Protein AF-A0A0N4YJB8-F1 (afdb_monomer_lite)

Secondary structure (DSSP, 8-state):
---HHHHHHHHHHHH-EEEEPPSTTSPPEEEEHHHHHHHHHHHHHHTT---S--EEEHHHHHHHH-SS-----EEEEEEE----S-S-S----SSS-EEEEEEEE-TTS-EEEEEEEEE-S-S-SSGGG-EEEE-HHHHH-TT-SS----EEETTSSGGGSTT--

Foldseek 3Di:
DADPQLLVLVLVQQQDWDWFPDPDPDHIDTDGNLVVVLVVQVVCVVVVWHFPFKKWWFLSLLCSVFPDHDDDQETEMERATADDDDPPAPDPDPPWWDKDWDWGDDPVRHIYIYIYGPTDPDPDDDQSGQKMKTCVQCSVPVPDPDGDIDIDGNPPDPVPSPRYD

InterPro domains:
  IPR012937 Terminal nucleotidyltransferase [PF07984] (6-92)
  IPR012937 Terminal nucleotidyltransferase [PTHR12974] (6-93)
  IPR012937 Terminal nucleotidyltransferase [SM01153] (3-165)

Organism: Nippostrongylus brasiliensis (NCBI:txid27835)

pLDDT: mean 84.16, std 16.21, range [40.66, 98.19]

Sequence (165 aa):
MADIFQIDRLRTVLNETVEIHGKGNFPTISARLIDIISCVREKLRKAGMPPKSVKLNGGAASHVASADDFSYADLDLIFPMEVENSDSFDKVSGDDDRWSLFSLHNDFGRCIELKFVDKMRRQFEFSVDSFQITLDALLDDFNASEPKIYIESMFGDVHQVGLLR

Radius of gyration: 16.23 Å; chains: 1; bounding box: 40×40×42 Å

Structure (mmCIF, N/CA/C/O backbone):
data_AF-A0A0N4YJB8-F1
#
_entry.id   AF-A0A0N4YJB8-F1
#
loop_
_atom_site.group_PDB
_atom_site.id
_atom_site.type_symbol
_atom_site.label_atom_id
_atom_site.label_alt_id
_atom_site.label_comp_id
_atom_site.label_asym_id
_atom_site.label_entity_id
_atom_site.label_seq_id
_atom_site.pdbx_PDB_ins_code
_atom_site.Cartn_x
_atom_site.Cartn_y
_atom_site.Cartn_z
_atom_site.occupancy
_atom_site.B_iso_or_equiv
_atom_site.auth_seq_id
_atom_site.auth_comp_id
_atom_site.auth_asym_id
_atom_site.auth_atom_id
_atom_site.pdbx_PDB_model_num
ATOM 1 N N . MET A 1 1 ? 0.608 -14.178 -13.134 1.00 85.25 1 MET A N 1
ATOM 2 C CA . MET A 1 1 ? 1.280 -14.224 -11.816 1.00 85.25 1 MET A CA 1
ATOM 3 C C . MET A 1 1 ? 2.547 -13.411 -11.928 1.00 85.25 1 MET A C 1
ATOM 5 O O . MET A 1 1 ? 3.111 -13.401 -13.016 1.00 85.25 1 MET A O 1
ATOM 9 N N . ALA A 1 2 ? 2.935 -12.730 -10.855 1.00 91.69 2 ALA A N 1
ATOM 10 C CA . ALA A 1 2 ? 4.157 -11.940 -10.827 1.00 91.69 2 ALA A CA 1
ATOM 11 C C . ALA A 1 2 ? 5.402 -12.840 -10.866 1.00 91.69 2 ALA A C 1
ATOM 13 O O . ALA A 1 2 ? 5.385 -13.929 -10.286 1.00 91.69 2 ALA A O 1
ATOM 14 N N . ASP A 1 3 ? 6.458 -12.393 -11.543 1.00 94.25 3 ASP A N 1
ATOM 15 C CA . ASP A 1 3 ? 7.775 -13.033 -11.482 1.00 94.25 3 ASP A CA 1
ATOM 16 C C . ASP A 1 3 ? 8.581 -12.584 -10.246 1.00 94.25 3 ASP A C 1
ATOM 18 O O . ASP A 1 3 ? 8.134 -11.755 -9.452 1.00 94.25 3 ASP A O 1
ATOM 22 N N . ILE A 1 4 ? 9.778 -13.151 -10.061 1.00 93.56 4 ILE A N 1
ATOM 23 C CA . ILE A 1 4 ? 10.620 -12.859 -8.894 1.00 93.56 4 ILE A CA 1
ATOM 24 C C . ILE A 1 4 ? 11.055 -11.388 -8.823 1.00 93.56 4 ILE A C 1
ATOM 26 O O . ILE A 1 4 ? 11.073 -10.815 -7.737 1.00 93.56 4 ILE A O 1
ATOM 30 N N . PHE A 1 5 ? 11.333 -10.749 -9.963 1.00 93.88 5 PHE A N 1
ATOM 31 C CA . PHE A 1 5 ? 11.745 -9.347 -9.998 1.00 93.88 5 PHE A CA 1
ATOM 32 C C . PHE A 1 5 ? 10.583 -8.432 -9.613 1.00 93.88 5 PHE A C 1
ATOM 34 O O . PHE A 1 5 ? 10.767 -7.484 -8.851 1.00 93.88 5 PHE A O 1
ATOM 41 N N . GLN A 1 6 ? 9.374 -8.746 -10.080 1.00 95.31 6 GLN A N 1
ATOM 42 C CA . GLN A 1 6 ? 8.154 -8.039 -9.698 1.00 95.31 6 GLN A CA 1
ATOM 43 C C . GLN A 1 6 ? 7.829 -8.238 -8.209 1.00 95.31 6 GLN A C 1
ATOM 45 O O . GLN A 1 6 ? 7.432 -7.287 -7.537 1.00 95.31 6 GLN A O 1
ATOM 50 N N . ILE A 1 7 ? 8.038 -9.440 -7.657 1.00 96.25 7 ILE A N 1
ATOM 51 C CA . ILE A 1 7 ? 7.857 -9.710 -6.220 1.00 96.25 7 ILE A CA 1
ATOM 52 C C . ILE A 1 7 ? 8.859 -8.908 -5.377 1.00 96.25 7 ILE A C 1
ATOM 54 O O . ILE A 1 7 ? 8.464 -8.294 -4.384 1.00 96.25 7 ILE A O 1
ATOM 58 N N . ASP A 1 8 ? 10.133 -8.862 -5.766 1.00 95.56 8 ASP A N 1
ATOM 59 C CA . ASP A 1 8 ? 11.163 -8.105 -5.044 1.00 95.56 8 ASP A CA 1
ATOM 60 C C . ASP A 1 8 ? 10.933 -6.589 -5.130 1.00 95.56 8 ASP A C 1
ATOM 62 O O . ASP A 1 8 ? 11.091 -5.863 -4.139 1.00 95.56 8 ASP A O 1
ATOM 66 N N . ARG A 1 9 ? 10.469 -6.105 -6.286 1.00 95.88 9 ARG A N 1
ATOM 67 C CA . ARG A 1 9 ? 10.062 -4.708 -6.467 1.00 95.88 9 ARG A CA 1
ATOM 68 C C . ARG A 1 9 ? 8.849 -4.372 -5.597 1.00 95.88 9 ARG A C 1
ATOM 70 O O . ARG A 1 9 ? 8.868 -3.374 -4.883 1.00 95.88 9 ARG A O 1
ATOM 77 N N . LEU A 1 10 ? 7.840 -5.244 -5.558 1.00 97.31 10 LEU A N 1
ATOM 78 C CA . LEU A 1 10 ? 6.679 -5.088 -4.678 1.00 97.31 10 LEU A CA 1
ATOM 79 C C . LEU A 1 10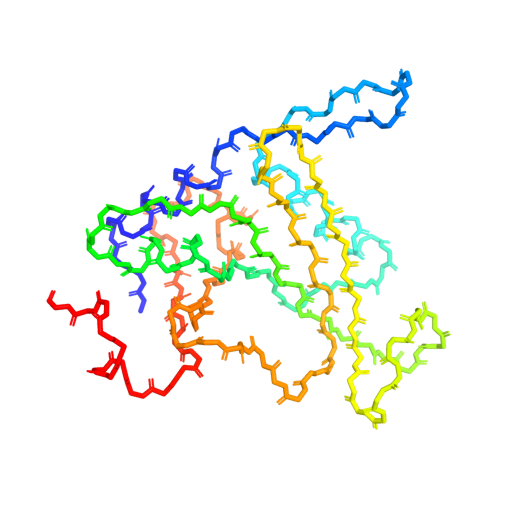 ? 7.078 -5.061 -3.198 1.00 97.31 10 LEU A C 1
ATOM 81 O O . LEU A 1 10 ? 6.586 -4.227 -2.442 1.00 97.31 10 LEU A O 1
ATOM 85 N N . ARG A 1 11 ? 7.991 -5.940 -2.773 1.00 97.62 11 ARG A N 1
ATOM 86 C CA . ARG A 1 11 ? 8.534 -5.928 -1.406 1.00 97.62 11 ARG A CA 1
ATOM 87 C C . ARG A 1 11 ? 9.249 -4.629 -1.085 1.00 97.62 11 ARG A C 1
ATOM 89 O O . ARG A 1 11 ? 9.083 -4.129 0.023 1.00 97.62 11 ARG A O 1
ATOM 96 N N . THR A 1 12 ? 10.010 -4.093 -2.035 1.00 96.12 12 THR A N 1
ATOM 97 C CA . THR A 1 12 ? 10.669 -2.792 -1.883 1.00 96.12 12 THR A CA 1
ATOM 98 C C . THR A 1 12 ? 9.632 -1.710 -1.606 1.00 96.12 12 THR A C 1
ATOM 100 O O . THR A 1 12 ? 9.710 -1.093 -0.549 1.00 96.12 12 THR A O 1
ATOM 103 N N . VAL A 1 13 ? 8.608 -1.585 -2.462 1.00 96.12 13 VAL A N 1
ATOM 104 C CA . VAL A 1 13 ? 7.496 -0.626 -2.294 1.00 96.12 13 VAL A CA 1
ATOM 105 C C . VAL A 1 13 ? 6.808 -0.790 -0.932 1.00 96.12 13 VAL A C 1
ATOM 107 O O . VAL A 1 13 ? 6.608 0.176 -0.203 1.00 96.12 13 VAL A O 1
ATOM 110 N N . LEU A 1 14 ? 6.469 -2.022 -0.542 1.00 97.56 14 LEU A N 1
ATOM 111 C CA . LEU A 1 14 ? 5.773 -2.303 0.720 1.00 97.56 14 LEU A CA 1
ATOM 112 C C . LEU A 1 14 ? 6.640 -2.053 1.965 1.00 97.56 14 LEU A C 1
ATOM 114 O O . LEU A 1 14 ? 6.108 -1.763 3.039 1.00 97.56 14 LEU A O 1
ATOM 118 N N . ASN A 1 15 ? 7.961 -2.168 1.842 1.00 97.19 15 ASN A N 1
ATOM 119 C CA . ASN A 1 15 ? 8.905 -1.924 2.928 1.00 97.19 15 ASN A CA 1
ATOM 120 C C . ASN A 1 15 ? 9.370 -0.458 2.991 1.00 97.19 15 ASN A C 1
ATOM 122 O O . ASN A 1 15 ? 10.095 -0.111 3.925 1.00 97.19 15 ASN A O 1
ATOM 126 N N . GLU A 1 16 ? 8.957 0.398 2.046 1.00 94.06 16 GLU A N 1
ATOM 127 C CA . GLU A 1 16 ? 9.232 1.833 2.105 1.00 94.06 16 GLU A CA 1
ATOM 128 C C . GLU A 1 16 ? 8.651 2.439 3.384 1.00 94.06 16 GLU A C 1
ATOM 130 O O . GLU A 1 16 ? 7.486 2.223 3.735 1.00 94.06 16 GLU A O 1
ATOM 135 N N . THR A 1 17 ? 9.473 3.230 4.072 1.00 93.94 17 THR A N 1
ATOM 136 C CA . THR A 1 17 ? 9.009 4.096 5.152 1.00 93.94 17 THR A CA 1
ATOM 137 C C . THR A 1 17 ? 8.299 5.294 4.542 1.00 93.94 17 THR A C 1
ATOM 139 O O . THR A 1 17 ? 8.891 6.063 3.784 1.00 93.94 17 THR A O 1
ATOM 142 N N . VAL A 1 18 ? 7.034 5.458 4.901 1.00 92.38 18 VAL A N 1
ATOM 143 C CA . VAL A 1 18 ? 6.200 6.585 4.506 1.00 92.38 18 VAL A CA 1
ATOM 144 C C . VAL A 1 18 ? 5.953 7.488 5.705 1.00 92.38 18 VAL A C 1
ATOM 146 O O . VAL A 1 18 ? 5.876 7.036 6.851 1.00 92.38 18 VAL A O 1
ATOM 149 N N . GLU A 1 19 ? 5.835 8.780 5.426 1.00 93.00 19 GLU A N 1
ATOM 150 C CA . GLU A 1 19 ? 5.578 9.804 6.430 1.00 93.00 19 GLU A CA 1
ATOM 151 C C . GLU A 1 19 ? 4.182 10.383 6.236 1.00 93.00 19 GLU A C 1
ATOM 153 O O . GLU A 1 19 ? 3.754 10.613 5.108 1.00 93.00 19 GLU A O 1
ATOM 158 N N . ILE A 1 20 ? 3.480 10.630 7.336 1.00 92.06 20 ILE A N 1
ATOM 159 C CA . ILE A 1 20 ? 2.184 11.305 7.361 1.00 92.06 20 ILE A CA 1
ATOM 160 C C . ILE A 1 20 ? 2.327 12.486 8.313 1.00 92.06 20 ILE A C 1
ATOM 162 O O . ILE A 1 20 ? 2.530 12.292 9.517 1.00 92.06 20 ILE A O 1
ATOM 166 N N . HIS A 1 21 ? 2.243 13.709 7.791 1.00 91.75 21 HIS A N 1
ATOM 167 C CA . HIS A 1 21 ? 2.403 14.901 8.617 1.00 91.75 21 HIS A CA 1
ATOM 168 C C . HIS A 1 21 ? 1.150 15.186 9.440 1.00 91.75 21 HIS A C 1
ATOM 170 O O . HIS A 1 21 ? 0.030 15.260 8.930 1.00 91.75 21 HIS A O 1
ATOM 176 N N . GLY A 1 22 ? 1.353 15.377 10.743 1.00 90.38 22 GLY A N 1
ATOM 177 C CA . GLY A 1 22 ? 0.311 15.843 11.641 1.00 90.38 22 GLY A CA 1
ATOM 178 C C . GLY A 1 22 ? -0.005 17.317 11.391 1.00 90.38 22 GLY A C 1
ATOM 179 O O . GLY A 1 22 ? 0.882 18.153 11.250 1.00 90.38 22 GLY A O 1
ATOM 180 N N . LYS A 1 23 ? -1.293 17.668 11.370 1.00 89.81 23 LYS A N 1
ATOM 181 C CA . LYS A 1 23 ? -1.716 19.068 11.248 1.00 89.81 23 LYS A CA 1
ATOM 182 C C . LYS A 1 23 ? -1.425 19.830 12.546 1.00 89.81 23 LYS A C 1
ATOM 184 O O . LYS A 1 23 ? -1.875 19.420 13.610 1.00 89.81 23 LYS A O 1
ATOM 189 N N . GLY A 1 24 ? -0.778 20.991 12.473 1.00 90.00 24 GLY A N 1
ATOM 190 C CA . GLY A 1 24 ? -0.497 21.816 13.656 1.00 90.00 24 GLY A CA 1
ATOM 191 C C . GLY A 1 24 ? 0.610 21.209 14.522 1.00 90.00 24 GLY A C 1
ATOM 192 O O . GLY A 1 24 ? 1.709 20.998 14.033 1.00 90.00 24 GLY A O 1
ATOM 193 N N . ASN A 1 25 ? 0.327 20.933 15.799 1.00 92.19 25 ASN A N 1
ATOM 194 C CA . ASN A 1 25 ? 1.319 20.391 16.746 1.00 92.19 25 ASN A CA 1
ATOM 195 C C . ASN A 1 25 ? 1.283 18.856 16.864 1.00 92.19 25 ASN A C 1
ATOM 197 O O . ASN A 1 25 ? 1.913 18.294 17.760 1.00 92.19 25 ASN A O 1
ATOM 201 N N . PHE A 1 26 ? 0.504 18.176 16.021 1.00 94.25 26 PHE A N 1
ATOM 202 C CA . PHE A 1 26 ? 0.499 16.716 15.992 1.00 94.25 26 PHE A CA 1
ATOM 203 C C . PHE A 1 26 ? 1.803 16.207 15.354 1.00 94.25 26 PHE A C 1
ATOM 205 O O . PHE A 1 26 ? 2.254 16.786 14.368 1.00 94.25 26 PHE A O 1
ATOM 212 N N . PRO A 1 27 ? 2.424 15.146 15.898 1.00 93.56 27 PRO A N 1
ATOM 213 C CA . PRO A 1 27 ? 3.687 14.634 15.378 1.00 93.56 27 PRO A CA 1
ATOM 214 C C . PRO A 1 27 ? 3.517 13.998 13.994 1.00 93.56 27 PRO A C 1
ATOM 216 O O . PRO A 1 27 ? 2.447 13.483 13.663 1.00 93.56 27 PRO A O 1
ATOM 219 N N . THR A 1 28 ? 4.601 13.971 13.220 1.00 93.50 28 THR A N 1
ATOM 220 C CA . THR A 1 28 ? 4.704 13.146 12.011 1.00 93.50 28 THR A CA 1
ATOM 221 C C . THR A 1 28 ? 4.671 11.671 12.387 1.00 93.50 28 THR A C 1
ATOM 223 O O . THR A 1 28 ? 5.411 11.227 13.268 1.00 93.50 28 THR A O 1
ATOM 226 N N . ILE A 1 29 ? 3.835 10.898 11.702 1.00 92.88 29 ILE A N 1
ATOM 227 C CA . ILE A 1 29 ? 3.857 9.439 11.783 1.00 92.88 29 ILE A CA 1
ATOM 228 C C . ILE A 1 29 ? 4.822 8.942 10.711 1.00 92.88 29 ILE A C 1
ATOM 230 O O . ILE A 1 29 ? 4.665 9.295 9.548 1.00 92.88 29 ILE A O 1
ATOM 234 N N . SER A 1 30 ? 5.797 8.121 11.096 1.00 94.25 30 SER A N 1
ATOM 235 C CA . SER A 1 30 ? 6.734 7.462 10.184 1.00 94.25 30 SER A CA 1
ATOM 236 C C . SER A 1 30 ? 6.629 5.956 10.392 1.00 94.25 30 SER A C 1
ATOM 238 O O . SER A 1 30 ? 6.838 5.464 11.504 1.00 94.25 30 SER A O 1
ATOM 240 N N . ALA A 1 31 ? 6.216 5.230 9.358 1.00 95.25 31 ALA A N 1
ATOM 241 C CA . ALA A 1 31 ? 5.993 3.788 9.423 1.00 95.25 31 ALA A CA 1
ATOM 242 C C . ALA A 1 31 ? 6.192 3.160 8.045 1.00 95.25 31 ALA A C 1
ATOM 244 O O . ALA A 1 31 ? 6.091 3.842 7.029 1.00 95.25 31 ALA A O 1
ATOM 245 N N . ARG A 1 32 ? 6.448 1.850 7.992 1.00 96.81 32 ARG A N 1
ATOM 246 C CA . ARG A 1 32 ? 6.484 1.150 6.705 1.00 96.81 32 ARG A CA 1
ATOM 247 C C . ARG A 1 32 ? 5.082 1.065 6.122 1.00 96.81 32 ARG A C 1
ATOM 249 O O . ARG A 1 32 ? 4.115 0.863 6.863 1.00 96.81 32 ARG A O 1
ATOM 256 N N . LEU A 1 33 ? 4.978 1.134 4.800 1.00 96.38 33 LEU A N 1
ATOM 257 C CA . LEU A 1 33 ? 3.698 1.015 4.107 1.00 96.38 33 LEU A CA 1
ATOM 258 C C . LEU A 1 33 ? 2.964 -0.284 4.489 1.00 96.38 33 LEU A C 1
ATOM 260 O O . LEU A 1 33 ? 1.777 -0.251 4.819 1.00 96.38 33 LEU A O 1
ATOM 264 N N . ILE A 1 34 ? 3.677 -1.414 4.544 1.00 97.69 34 ILE A N 1
ATOM 265 C CA . ILE A 1 34 ? 3.113 -2.712 4.941 1.00 97.69 34 ILE A CA 1
ATOM 266 C C . ILE A 1 34 ? 2.514 -2.698 6.353 1.00 97.69 34 ILE A C 1
ATOM 268 O O . ILE A 1 34 ? 1.478 -3.326 6.583 1.00 97.69 34 ILE A O 1
ATOM 272 N N . ASP A 1 35 ? 3.116 -1.961 7.289 1.00 97.69 35 ASP A N 1
ATOM 273 C CA . ASP A 1 35 ? 2.648 -1.889 8.675 1.00 97.69 35 ASP A CA 1
ATOM 274 C C . ASP A 1 35 ? 1.352 -1.070 8.762 1.00 97.69 35 ASP A C 1
ATOM 276 O O . ASP A 1 35 ? 0.419 -1.454 9.472 1.00 97.69 35 ASP A O 1
ATOM 280 N N . ILE A 1 36 ? 1.252 0.016 7.985 1.00 96.25 36 ILE A N 1
ATOM 281 C CA . ILE A 1 36 ? 0.028 0.822 7.870 1.00 96.25 36 ILE A CA 1
ATOM 282 C C . ILE A 1 36 ? -1.100 -0.020 7.268 1.00 96.25 36 ILE A C 1
ATOM 284 O O . ILE A 1 36 ? -2.180 -0.103 7.856 1.00 96.25 36 ILE A O 1
ATOM 288 N N . ILE A 1 37 ? -0.845 -0.691 6.138 1.00 97.81 37 ILE A N 1
ATOM 289 C CA . ILE A 1 37 ? -1.841 -1.534 5.461 1.00 97.81 37 ILE A CA 1
ATOM 290 C C . ILE A 1 37 ? -2.330 -2.647 6.391 1.00 97.81 37 ILE A C 1
ATOM 292 O O . ILE A 1 37 ? -3.538 -2.860 6.532 1.00 97.81 37 ILE A O 1
ATOM 296 N N . SER A 1 38 ? -1.400 -3.338 7.055 1.00 98.19 38 SER A N 1
ATOM 297 C CA . SER A 1 38 ? -1.712 -4.426 7.986 1.00 98.19 38 SER A CA 1
ATOM 298 C C . SER A 1 38 ? -2.551 -3.929 9.161 1.00 98.19 38 SER A C 1
ATOM 300 O O . SER A 1 38 ? -3.542 -4.563 9.528 1.00 98.19 38 SER A O 1
ATOM 302 N N . CYS A 1 39 ? -2.209 -2.760 9.713 1.00 97.94 39 CYS A N 1
ATOM 303 C CA . CYS A 1 39 ? -2.973 -2.129 10.784 1.00 97.94 39 CYS A CA 1
ATOM 304 C C . CYS A 1 39 ? -4.409 -1.813 10.340 1.00 97.94 39 CYS A C 1
ATOM 306 O O . CYS A 1 39 ? -5.357 -2.189 11.031 1.00 97.94 39 CYS A O 1
ATOM 308 N N . VAL A 1 40 ? -4.590 -1.189 9.171 1.00 97.44 40 VAL A N 1
ATOM 309 C CA . VAL A 1 40 ? -5.916 -0.858 8.626 1.00 97.44 40 VAL A CA 1
ATOM 310 C C . VAL A 1 40 ? -6.743 -2.127 8.383 1.00 97.44 40 VAL A C 1
ATOM 312 O O . VAL A 1 40 ? -7.858 -2.226 8.898 1.00 97.44 40 VAL A O 1
ATOM 315 N N . ARG A 1 41 ? -6.189 -3.136 7.690 1.00 98.00 41 ARG A N 1
ATOM 316 C CA . ARG A 1 41 ? -6.858 -4.428 7.415 1.00 98.00 41 ARG A CA 1
ATOM 317 C C . ARG A 1 41 ? -7.324 -5.109 8.702 1.00 98.00 41 ARG A C 1
ATOM 319 O O . ARG A 1 41 ? -8.455 -5.586 8.778 1.00 98.00 41 ARG A O 1
ATOM 326 N N . GLU A 1 42 ? -6.481 -5.122 9.729 1.00 97.94 42 GLU A N 1
ATOM 327 C CA . GLU A 1 42 ? -6.799 -5.748 11.012 1.00 97.94 42 GLU A CA 1
ATOM 328 C C . GLU A 1 42 ? -7.855 -4.967 11.809 1.00 97.94 42 GLU A C 1
ATOM 330 O O . GLU A 1 42 ? -8.729 -5.558 12.449 1.00 97.94 42 GLU A O 1
ATOM 335 N N . LYS A 1 43 ? -7.818 -3.631 11.768 1.00 97.56 43 LYS A N 1
ATOM 336 C CA . LYS A 1 43 ? -8.826 -2.791 12.431 1.00 97.56 43 LYS A CA 1
ATOM 337 C C . LYS A 1 43 ? -10.199 -2.925 11.777 1.00 97.56 43 LYS A C 1
ATOM 339 O O . LYS A 1 43 ? -11.184 -3.050 12.498 1.00 97.56 43 LYS A O 1
ATOM 344 N N . LEU A 1 44 ? -10.254 -2.984 10.448 1.00 95.69 44 LEU A N 1
ATOM 345 C CA . LEU A 1 44 ? -11.477 -3.266 9.694 1.00 95.69 44 LEU A CA 1
ATOM 346 C C . LEU A 1 44 ? -12.074 -4.634 10.056 1.00 95.69 44 LEU A C 1
ATOM 348 O O . LEU A 1 44 ? -13.257 -4.724 10.382 1.00 95.69 44 LEU A O 1
ATOM 352 N N . ARG A 1 45 ? -11.243 -5.689 10.093 1.00 94.75 45 ARG A N 1
ATOM 353 C CA . ARG A 1 45 ? -11.657 -7.038 10.528 1.00 94.75 45 ARG A CA 1
ATOM 354 C C . ARG A 1 45 ? -12.260 -7.024 11.932 1.00 94.75 45 ARG A C 1
ATOM 356 O O . ARG A 1 45 ? -13.341 -7.566 12.139 1.00 94.75 45 ARG A O 1
ATOM 363 N N . LYS A 1 46 ? -11.599 -6.361 12.886 1.00 96.06 46 LYS A N 1
ATOM 364 C CA . LYS A 1 46 ? -12.087 -6.227 14.272 1.00 96.06 46 LYS A CA 1
ATOM 365 C C . LYS A 1 46 ? -13.377 -5.421 14.392 1.00 96.06 46 LYS A C 1
ATOM 367 O O . LYS A 1 46 ? -14.140 -5.653 15.323 1.00 96.06 46 LYS A O 1
ATOM 372 N N . ALA A 1 47 ? -13.619 -4.496 13.469 1.00 93.50 47 ALA A N 1
ATOM 373 C CA . ALA A 1 47 ? -14.848 -3.716 13.403 1.00 93.50 47 ALA A CA 1
ATOM 374 C C . ALA A 1 47 ? -16.009 -4.461 12.713 1.00 93.50 47 ALA A C 1
ATOM 376 O O . ALA A 1 47 ? -17.073 -3.877 12.542 1.00 93.50 47 ALA A O 1
ATOM 377 N N . GLY A 1 48 ? -15.823 -5.724 12.304 1.00 91.56 48 GLY A N 1
ATOM 378 C CA . GLY A 1 48 ? -16.847 -6.488 11.586 1.00 91.56 48 GLY A CA 1
ATOM 379 C C . GLY A 1 48 ? -17.017 -6.070 10.123 1.00 91.56 48 GLY A C 1
ATOM 380 O O . GLY A 1 48 ? -18.019 -6.411 9.510 1.00 91.56 48 GLY A O 1
ATOM 381 N N . MET A 1 49 ? -16.043 -5.352 9.558 1.00 91.94 49 MET A N 1
ATOM 382 C CA . MET A 1 49 ? -16.039 -4.901 8.164 1.00 91.94 49 MET A CA 1
ATOM 383 C C . MET A 1 49 ? -14.798 -5.438 7.435 1.00 91.94 49 MET A C 1
ATOM 385 O O . MET A 1 49 ? -13.959 -4.651 7.005 1.00 91.94 49 MET A O 1
ATOM 389 N N . PRO A 1 50 ? -14.583 -6.762 7.347 1.00 94.44 50 PRO A N 1
ATOM 390 C CA . PRO A 1 50 ? -13.392 -7.295 6.700 1.00 94.44 50 PRO A CA 1
ATOM 391 C C . PRO A 1 50 ? -13.377 -6.925 5.205 1.00 94.44 50 PRO A C 1
ATOM 393 O O . PRO A 1 50 ? -14.370 -7.155 4.513 1.00 94.44 50 PRO A O 1
ATOM 396 N N . PRO A 1 51 ? -12.267 -6.388 4.670 1.00 95.00 51 PRO A N 1
ATOM 397 C CA . PRO A 1 51 ? -12.138 -6.237 3.228 1.00 95.00 51 PRO A CA 1
ATOM 398 C C . PRO A 1 51 ? -11.991 -7.622 2.575 1.00 95.00 51 PRO A C 1
ATOM 400 O O . PRO A 1 51 ? -11.373 -8.518 3.160 1.00 95.00 51 PRO A O 1
ATOM 403 N N . LYS A 1 52 ? -12.512 -7.798 1.353 1.00 95.06 52 LYS A N 1
ATOM 404 C CA . LYS A 1 52 ? -12.374 -9.046 0.575 1.00 95.06 52 LYS A CA 1
ATOM 405 C C . LYS A 1 52 ? -10.910 -9.356 0.244 1.00 95.06 52 LYS A C 1
ATOM 407 O O . LYS A 1 52 ? -10.520 -10.516 0.170 1.00 95.06 52 LYS A O 1
ATOM 412 N N . SER A 1 53 ? -10.127 -8.306 0.012 1.00 95.50 53 SER A N 1
ATOM 413 C CA . SER A 1 53 ? -8.693 -8.334 -0.287 1.00 95.50 53 SER A CA 1
ATOM 414 C C . SER A 1 53 ? -8.091 -6.956 -0.002 1.00 95.50 53 SER A C 1
ATOM 416 O O . SER A 1 53 ? -8.817 -6.009 0.306 1.00 95.50 53 SER A O 1
ATOM 418 N N . VAL A 1 54 ? -6.783 -6.794 -0.170 1.00 97.31 54 VAL A N 1
ATOM 419 C CA . VAL A 1 54 ? -6.155 -5.467 -0.275 1.00 97.31 54 VAL A CA 1
ATOM 420 C C . VAL A 1 54 ? -5.355 -5.394 -1.563 1.00 97.31 54 VAL A C 1
ATOM 422 O O . VAL A 1 54 ? -4.627 -6.330 -1.889 1.00 97.31 54 VAL A O 1
ATOM 425 N N . LYS A 1 55 ? -5.491 -4.296 -2.305 1.00 96.62 55 LYS A N 1
ATOM 426 C CA . LYS A 1 55 ? -4.817 -4.110 -3.589 1.00 96.62 55 LYS A CA 1
ATOM 427 C C . LYS A 1 55 ? -3.988 -2.830 -3.613 1.00 96.62 55 LYS A C 1
ATOM 429 O O . LYS A 1 55 ? -4.450 -1.806 -3.123 1.00 96.62 55 LYS A O 1
ATOM 434 N N . LEU A 1 56 ? -2.807 -2.890 -4.220 1.00 96.25 56 LEU A N 1
ATOM 435 C CA . LEU A 1 56 ? -2.055 -1.716 -4.674 1.00 96.25 56 LEU A CA 1
ATOM 436 C C . LEU A 1 56 ? -2.537 -1.336 -6.078 1.00 96.25 56 LEU A C 1
ATOM 438 O O . LEU A 1 56 ? -2.780 -2.232 -6.888 1.00 96.25 56 LEU A O 1
ATOM 442 N N . ASN A 1 57 ? -2.667 -0.045 -6.361 1.00 92.62 57 ASN A N 1
ATOM 443 C CA . ASN A 1 57 ? -3.106 0.495 -7.647 1.00 92.62 57 ASN A CA 1
ATOM 444 C C . ASN A 1 57 ? -2.194 1.654 -8.105 1.00 92.62 57 ASN A C 1
ATOM 446 O O . ASN A 1 57 ? -1.211 1.982 -7.435 1.00 92.62 57 ASN A O 1
ATOM 450 N N . GLY A 1 58 ? -2.523 2.261 -9.248 1.00 89.00 58 GLY A N 1
ATOM 451 C CA . GLY A 1 58 ? -1.918 3.513 -9.703 1.00 89.00 58 GLY A CA 1
ATOM 452 C C . GLY A 1 58 ? -0.461 3.368 -10.135 1.00 89.00 58 GLY A C 1
ATOM 453 O O . GLY A 1 58 ? 0.004 2.277 -10.481 1.00 89.00 58 GLY A O 1
ATOM 454 N N . GLY A 1 59 ? 0.279 4.476 -10.095 1.00 89.62 59 GLY A N 1
ATOM 455 C CA . GLY A 1 59 ? 1.668 4.528 -10.557 1.00 89.62 59 GLY A CA 1
ATOM 456 C C . GLY A 1 59 ? 2.591 3.531 -9.850 1.00 89.62 59 GLY A C 1
ATOM 457 O O . GLY A 1 59 ? 3.477 2.967 -10.489 1.00 89.62 59 GLY A O 1
ATOM 458 N N . ALA A 1 60 ? 2.360 3.250 -8.563 1.00 92.69 60 ALA A N 1
ATOM 459 C CA . ALA A 1 60 ? 3.137 2.271 -7.802 1.00 92.69 60 ALA A CA 1
ATOM 460 C C . ALA A 1 60 ? 2.915 0.832 -8.300 1.00 92.69 60 ALA A C 1
ATOM 462 O O . ALA A 1 60 ? 3.869 0.068 -8.455 1.00 92.69 60 ALA A O 1
ATOM 463 N N . ALA A 1 61 ? 1.669 0.458 -8.608 1.00 93.62 61 ALA A N 1
ATOM 464 C CA . ALA A 1 61 ? 1.371 -0.844 -9.200 1.00 93.62 61 ALA A CA 1
ATOM 465 C C . ALA A 1 61 ? 1.963 -0.970 -10.611 1.00 93.62 61 ALA A C 1
ATOM 467 O O . ALA A 1 61 ? 2.538 -2.004 -10.949 1.00 93.62 61 ALA A O 1
ATOM 468 N N . SER A 1 62 ? 1.890 0.095 -11.410 1.00 90.94 62 SER A N 1
ATOM 469 C CA . SER A 1 62 ? 2.510 0.145 -12.735 1.00 90.94 62 SER A CA 1
ATOM 470 C C . SER A 1 62 ? 4.036 0.049 -12.660 1.00 90.94 62 SER A C 1
ATOM 472 O O . SER A 1 62 ? 4.640 -0.651 -13.471 1.00 90.94 62 SER A O 1
ATOM 474 N N . HIS A 1 63 ? 4.660 0.696 -11.670 1.00 92.19 63 HIS A N 1
ATOM 475 C CA . HIS A 1 63 ? 6.094 0.590 -11.403 1.00 92.19 63 HIS A CA 1
ATOM 476 C C . HIS A 1 63 ? 6.479 -0.857 -11.090 1.00 92.19 63 HIS A C 1
ATOM 478 O O . HIS A 1 63 ? 7.469 -1.354 -11.617 1.00 92.19 63 HIS A O 1
ATOM 484 N N . VAL A 1 64 ? 5.680 -1.562 -10.283 1.00 94.06 64 VAL A N 1
ATOM 485 C CA . VAL A 1 64 ? 5.902 -2.985 -9.990 1.00 94.06 64 VAL A CA 1
ATOM 486 C C . VAL A 1 64 ? 5.721 -3.864 -11.231 1.00 94.06 64 VAL A C 1
ATOM 488 O O . VAL A 1 64 ? 6.482 -4.808 -11.420 1.00 94.06 64 VAL A O 1
ATOM 491 N N . ALA A 1 65 ? 4.722 -3.574 -12.065 1.00 91.25 65 ALA A N 1
ATOM 492 C CA . ALA A 1 65 ? 4.391 -4.381 -13.237 1.00 91.25 65 ALA A CA 1
ATOM 493 C C . ALA A 1 65 ? 5.375 -4.206 -14.409 1.00 91.25 65 ALA A C 1
ATOM 495 O O . ALA A 1 65 ? 5.546 -5.141 -15.193 1.00 91.25 65 ALA A O 1
ATOM 496 N N . SER A 1 66 ? 6.001 -3.033 -14.538 1.00 86.12 66 SER A N 1
ATOM 497 C CA . SER A 1 66 ? 6.893 -2.689 -15.650 1.00 86.12 66 SER A CA 1
ATOM 498 C C . SER A 1 66 ? 8.320 -3.214 -15.469 1.00 86.12 66 SER A C 1
ATOM 500 O O . SER A 1 66 ? 8.824 -3.343 -14.354 1.00 86.12 66 SER A O 1
ATOM 502 N N . ALA A 1 67 ? 9.004 -3.457 -16.590 1.00 78.94 67 ALA A N 1
ATOM 503 C CA . ALA A 1 67 ? 10.447 -3.686 -16.606 1.00 78.94 67 ALA A CA 1
ATOM 504 C C . ALA A 1 67 ? 11.232 -2.391 -16.323 1.00 78.94 67 ALA A C 1
ATOM 506 O O . ALA A 1 67 ? 12.291 -2.429 -15.690 1.00 78.94 67 ALA A O 1
ATOM 507 N N . ASP A 1 68 ? 10.690 -1.247 -16.743 1.00 80.62 68 ASP A N 1
ATOM 508 C CA . ASP A 1 68 ? 11.336 0.055 -16.614 1.00 80.62 68 ASP A CA 1
ATOM 509 C C . ASP A 1 68 ? 11.311 0.562 -15.172 1.00 80.62 68 ASP A C 1
ATOM 511 O O . ASP A 1 68 ? 10.371 0.310 -14.4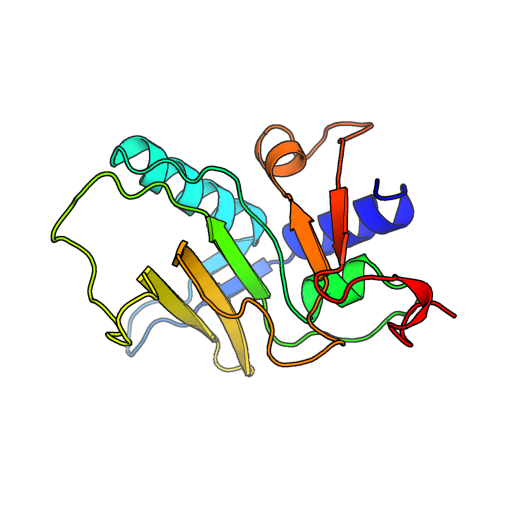16 1.00 80.62 68 ASP A O 1
ATOM 515 N N . ASP A 1 69 ? 12.348 1.306 -14.798 1.00 78.31 69 ASP A N 1
ATOM 516 C CA . ASP A 1 69 ? 12.402 2.022 -13.529 1.00 78.31 69 ASP A CA 1
ATOM 517 C C . ASP A 1 69 ? 11.897 3.455 -13.734 1.00 78.31 69 ASP A C 1
ATOM 519 O O . ASP A 1 69 ? 12.538 4.277 -14.394 1.00 78.31 69 ASP A O 1
ATOM 523 N N . PHE A 1 70 ? 10.707 3.740 -13.213 1.00 84.75 70 PHE A N 1
ATOM 524 C CA . PHE A 1 70 ? 10.127 5.078 -13.208 1.00 84.75 70 PHE A CA 1
ATOM 525 C C . PHE A 1 70 ? 9.579 5.423 -11.829 1.00 84.75 70 PHE A C 1
ATOM 527 O O . PHE A 1 70 ? 9.122 4.558 -11.081 1.00 84.75 70 PHE A O 1
ATOM 534 N N . SER A 1 71 ? 9.606 6.711 -11.496 1.00 84.75 71 SER A N 1
ATOM 535 C CA . SER A 1 71 ? 9.084 7.207 -10.228 1.00 84.75 71 SER A CA 1
ATOM 536 C C . SER A 1 71 ? 7.560 7.168 -10.192 1.00 84.75 71 SER A C 1
ATOM 538 O O . SER A 1 71 ? 6.901 7.519 -11.169 1.00 84.75 71 SER A O 1
ATOM 540 N N . TYR A 1 72 ? 7.016 6.877 -9.020 1.00 86.88 72 TYR A N 1
ATOM 541 C CA . TYR A 1 72 ? 5.617 7.091 -8.679 1.00 86.88 72 TYR A CA 1
ATOM 542 C C . TYR A 1 72 ? 5.535 8.076 -7.503 1.00 86.88 72 TYR A C 1
ATOM 544 O O . TYR A 1 72 ? 6.420 8.107 -6.641 1.00 86.88 72 TYR A O 1
ATOM 552 N N . ALA A 1 73 ? 4.506 8.921 -7.502 1.00 81.56 73 ALA A N 1
ATOM 553 C CA . ALA A 1 73 ? 4.305 9.936 -6.467 1.00 81.56 73 ALA A CA 1
ATOM 554 C C . ALA A 1 73 ? 3.350 9.443 -5.374 1.00 81.56 73 ALA A C 1
ATOM 556 O O . ALA A 1 73 ? 3.645 9.583 -4.186 1.00 81.56 73 ALA A O 1
ATOM 557 N N . ASP A 1 74 ? 2.256 8.808 -5.788 1.00 85.25 74 ASP A N 1
ATOM 558 C CA . ASP A 1 74 ? 1.163 8.420 -4.906 1.00 85.25 74 ASP A CA 1
ATOM 559 C C . ASP A 1 74 ? 1.133 6.909 -4.659 1.00 85.25 74 ASP A C 1
ATOM 561 O O . ASP A 1 74 ? 1.579 6.096 -5.478 1.00 85.25 74 ASP A O 1
ATOM 565 N N . LEU A 1 75 ? 0.628 6.543 -3.483 1.00 92.75 75 LEU A N 1
ATOM 566 C CA . LEU A 1 75 ? 0.419 5.172 -3.043 1.00 92.75 75 LEU A CA 1
ATOM 567 C C . LEU A 1 75 ? -1.079 4.913 -2.910 1.00 92.75 75 LEU A C 1
ATOM 569 O O . LEU A 1 75 ? -1.677 5.180 -1.866 1.00 92.75 75 LEU A O 1
ATOM 573 N N . ASP A 1 76 ? -1.664 4.356 -3.967 1.00 93.00 76 ASP A N 1
ATOM 574 C CA . ASP A 1 76 ? -3.092 4.065 -4.033 1.00 93.00 76 ASP A CA 1
ATOM 575 C C . ASP A 1 76 ? -3.394 2.655 -3.534 1.00 93.00 76 ASP A C 1
ATOM 577 O O . ASP A 1 76 ? -2.974 1.653 -4.119 1.00 93.00 76 ASP A O 1
ATOM 581 N N . LEU A 1 77 ? -4.173 2.563 -2.461 1.00 95.50 77 LEU A N 1
ATOM 582 C CA . LEU A 1 77 ? -4.592 1.304 -1.863 1.00 95.50 77 LEU A CA 1
ATOM 583 C C . LEU A 1 77 ? -6.099 1.143 -1.982 1.00 95.50 77 LEU A C 1
ATOM 585 O O . LEU A 1 77 ? -6.872 2.002 -1.563 1.00 95.50 77 LEU A O 1
ATOM 589 N N . ILE A 1 78 ? -6.529 0.001 -2.508 1.00 94.62 78 ILE A N 1
ATOM 590 C CA . ILE A 1 78 ? -7.939 -0.355 -2.629 1.00 94.62 78 ILE A CA 1
ATOM 591 C C . ILE A 1 78 ? -8.251 -1.482 -1.648 1.00 94.62 78 ILE A C 1
ATOM 593 O O . ILE A 1 78 ? -7.627 -2.543 -1.663 1.00 94.62 78 ILE A O 1
ATOM 597 N N . PHE A 1 79 ? -9.276 -1.258 -0.837 1.00 95.69 79 PHE A N 1
ATOM 598 C CA . PHE A 1 79 ? -9.894 -2.213 0.068 1.00 95.69 79 PHE A CA 1
ATOM 599 C C . PHE A 1 79 ? -11.295 -2.519 -0.474 1.00 95.69 79 PHE A C 1
ATOM 601 O O . PHE A 1 79 ? -12.234 -1.771 -0.186 1.00 95.69 79 PHE A O 1
ATOM 608 N N . PRO A 1 80 ? -11.470 -3.561 -1.309 1.00 93.50 80 PRO A N 1
ATOM 609 C CA . PRO A 1 80 ? -12.798 -3.990 -1.717 1.00 93.50 80 PRO A CA 1
ATOM 610 C C . PRO A 1 80 ? -13.590 -4.439 -0.486 1.00 93.50 80 PRO A C 1
ATOM 612 O O . PRO A 1 80 ? -13.164 -5.347 0.226 1.00 93.50 80 PRO A O 1
ATOM 615 N N . MET A 1 81 ? -14.725 -3.802 -0.232 1.00 91.00 81 MET A N 1
ATOM 616 C CA . MET A 1 81 ? -15.593 -4.056 0.914 1.00 91.00 81 MET A CA 1
ATOM 617 C C . MET A 1 81 ? -16.808 -4.882 0.486 1.00 91.00 81 MET A C 1
ATOM 619 O O . MET A 1 81 ? -17.212 -4.862 -0.676 1.00 91.00 81 MET A O 1
ATOM 623 N N . GLU A 1 82 ? -17.404 -5.599 1.434 1.00 80.56 82 GLU A N 1
ATOM 624 C CA . GLU A 1 82 ? -18.775 -6.099 1.319 1.00 80.56 82 GLU A CA 1
ATOM 625 C C . GLU A 1 82 ? -19.636 -5.274 2.258 1.00 80.56 82 GLU A C 1
ATOM 627 O O . GLU A 1 82 ? -19.508 -5.382 3.476 1.00 80.56 82 GLU A O 1
ATOM 632 N N . VAL A 1 83 ? -20.475 -4.402 1.700 1.00 69.12 83 VAL A N 1
ATOM 633 C CA . VAL A 1 83 ? -21.427 -3.647 2.513 1.00 69.12 83 VAL A CA 1
ATOM 634 C C . VAL A 1 83 ? -22.765 -4.365 2.467 1.00 69.12 83 VAL A C 1
ATOM 636 O O . VAL A 1 83 ? -23.559 -4.198 1.541 1.00 69.12 83 VAL A O 1
ATOM 639 N N . GLU A 1 84 ? -23.029 -5.175 3.488 1.00 62.50 84 GLU A N 1
ATOM 640 C CA . GLU A 1 84 ? -24.375 -5.677 3.746 1.00 62.50 84 GLU A CA 1
ATOM 641 C C . GLU A 1 84 ? -25.221 -4.531 4.323 1.00 62.50 84 GLU A C 1
ATOM 643 O O . GLU A 1 84 ? -25.074 -4.176 5.486 1.00 62.50 84 GLU A O 1
ATOM 648 N N . ASN A 1 85 ? -26.066 -3.912 3.486 1.00 55.53 85 ASN A N 1
ATOM 649 C CA . ASN A 1 85 ? -27.152 -2.983 3.847 1.00 55.53 85 ASN A CA 1
ATOM 650 C C . ASN A 1 85 ? -26.935 -2.137 5.127 1.00 55.53 85 ASN A C 1
ATOM 652 O O . ASN A 1 85 ? -27.742 -2.218 6.055 1.00 55.53 85 ASN A O 1
ATOM 656 N N . SER A 1 86 ? -25.887 -1.307 5.191 1.00 52.91 86 SER A N 1
ATOM 657 C CA . SER A 1 86 ? -25.690 -0.377 6.311 1.00 52.91 86 SER A CA 1
ATOM 658 C C . SER A 1 86 ? -25.740 1.088 5.864 1.00 52.91 86 SER A C 1
ATOM 660 O O . SER A 1 86 ? -25.059 1.515 4.931 1.00 52.91 86 SER A O 1
ATOM 662 N N . ASP A 1 87 ? -26.544 1.884 6.572 1.00 52.72 87 ASP A N 1
ATOM 663 C CA . ASP A 1 87 ? -26.748 3.328 6.371 1.00 52.72 87 ASP A CA 1
ATOM 664 C C . ASP A 1 87 ? -25.541 4.198 6.806 1.00 52.72 87 ASP A C 1
ATOM 666 O O . ASP A 1 87 ? -25.677 5.399 7.018 1.00 52.72 87 ASP A O 1
ATOM 670 N N . SER A 1 88 ? -24.350 3.612 6.973 1.00 53.22 88 SER A N 1
ATOM 671 C CA . SER A 1 88 ? -23.230 4.208 7.723 1.00 53.22 88 SER A CA 1
ATOM 672 C C . SER A 1 88 ? -22.066 4.741 6.878 1.00 53.22 88 SER A C 1
ATOM 674 O O . SER A 1 88 ? -20.993 4.980 7.425 1.00 53.22 88 SER A O 1
ATOM 676 N N . PHE A 1 89 ? -22.230 4.907 5.564 1.00 53.47 89 PHE A N 1
ATOM 677 C CA . PHE A 1 89 ? -21.182 5.461 4.699 1.00 53.47 89 PHE A CA 1
ATOM 678 C C . PHE A 1 89 ? -21.511 6.902 4.305 1.00 53.47 89 PHE A C 1
ATOM 680 O O . PHE A 1 89 ? -22.586 7.158 3.758 1.00 53.47 89 PHE A O 1
ATOM 687 N N . ASP A 1 90 ? -20.569 7.824 4.531 1.00 53.16 90 ASP A N 1
ATOM 688 C CA . ASP A 1 90 ? -20.591 9.170 3.951 1.00 53.16 90 ASP A CA 1
ATOM 689 C C . ASP A 1 90 ? -20.540 9.040 2.418 1.00 53.16 90 ASP A C 1
ATOM 691 O O . ASP A 1 90 ? -19.490 8.857 1.801 1.00 53.16 90 ASP A O 1
ATOM 695 N N . LYS A 1 91 ? -21.732 9.020 1.814 1.00 53.44 91 LYS A N 1
ATOM 696 C CA . LYS A 1 91 ? -21.984 8.766 0.393 1.00 53.44 91 LYS A CA 1
ATOM 697 C C . LYS A 1 91 ? -21.508 9.936 -0.464 1.00 53.44 91 LYS A C 1
ATOM 699 O O . LYS A 1 91 ? -22.117 11.006 -0.441 1.00 53.44 91 LYS A O 1
ATOM 704 N N . VAL A 1 92 ? -20.557 9.691 -1.361 1.00 51.53 92 VAL A N 1
ATOM 705 C CA . VAL A 1 92 ? -20.492 10.450 -2.619 1.00 51.53 92 VAL A CA 1
ATOM 706 C C . VAL A 1 92 ? -21.623 9.921 -3.508 1.00 51.53 92 VAL A C 1
ATOM 708 O O . VAL A 1 92 ? -21.550 8.818 -4.042 1.00 51.53 92 VAL A O 1
ATOM 711 N N . SER A 1 93 ? -22.735 10.656 -3.575 1.00 46.00 93 SER A N 1
ATOM 712 C CA . SER A 1 93 ? -23.979 10.205 -4.209 1.00 46.00 93 SER A CA 1
ATOM 713 C C . SER A 1 93 ? -24.004 10.515 -5.708 1.00 46.00 93 SER A C 1
ATOM 715 O O . SER A 1 93 ? -24.259 11.635 -6.138 1.00 46.00 93 SER A O 1
ATOM 717 N N . GLY A 1 94 ? -23.772 9.468 -6.500 1.00 52.78 94 GLY A N 1
ATOM 718 C CA . GLY A 1 94 ? -24.070 9.391 -7.931 1.00 52.78 94 GLY A CA 1
ATOM 719 C C . GLY A 1 94 ? -24.781 8.075 -8.258 1.00 52.78 94 GLY A C 1
ATOM 720 O O . GLY A 1 94 ? -24.263 7.284 -9.035 1.00 52.78 94 GLY A O 1
ATOM 721 N N . ASP A 1 95 ? -25.902 7.804 -7.582 1.00 64.94 95 ASP A N 1
ATOM 722 C CA . ASP A 1 95 ? -26.868 6.687 -7.700 1.00 64.94 95 ASP A CA 1
ATOM 723 C C . ASP A 1 95 ? -26.393 5.237 -7.939 1.00 64.94 95 ASP A C 1
ATOM 725 O O . ASP A 1 95 ? -27.226 4.343 -8.062 1.00 64.94 95 ASP A O 1
ATOM 729 N N . ASP A 1 96 ? -25.094 4.937 -7.937 1.00 73.12 96 ASP A N 1
ATOM 730 C CA . ASP A 1 96 ? -24.601 3.549 -7.947 1.00 73.12 96 ASP A CA 1
ATOM 731 C C . ASP A 1 96 ? -23.158 3.365 -7.454 1.00 73.12 96 ASP A C 1
ATOM 733 O O . ASP A 1 96 ? -22.653 2.244 -7.415 1.00 73.12 96 ASP A O 1
ATOM 737 N N . ASP A 1 97 ? -22.491 4.452 -7.075 1.00 78.00 97 ASP A N 1
ATOM 738 C CA . ASP A 1 97 ? -21.151 4.415 -6.505 1.00 78.00 97 ASP A CA 1
ATOM 739 C C . ASP A 1 97 ? -21.244 4.421 -4.972 1.00 78.00 97 ASP A C 1
ATOM 741 O O . ASP A 1 97 ? -21.921 5.253 -4.366 1.00 78.00 97 ASP A O 1
ATOM 745 N N . ARG A 1 98 ? -20.574 3.458 -4.338 1.00 8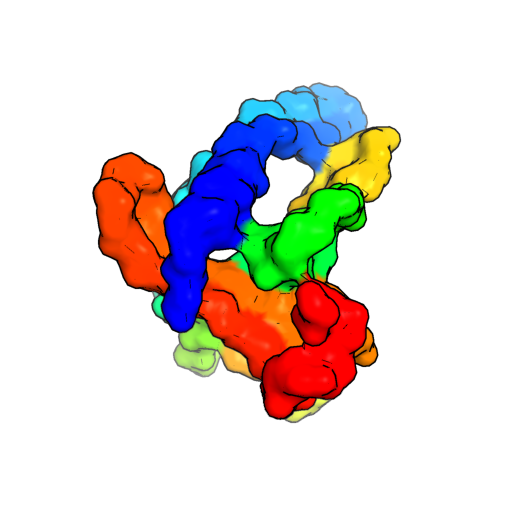3.88 98 ARG A N 1
ATOM 746 C CA . ARG A 1 98 ? -20.458 3.297 -2.887 1.00 83.88 98 ARG A CA 1
ATOM 747 C C . ARG A 1 98 ? -19.000 3.047 -2.543 1.00 83.88 98 ARG A C 1
ATOM 749 O O . ARG A 1 98 ? -18.501 1.924 -2.635 1.00 83.88 98 ARG A O 1
ATOM 756 N N . TRP A 1 99 ? -18.316 4.123 -2.190 1.00 87.25 99 TRP A N 1
ATOM 757 C CA . TRP A 1 99 ? -16.916 4.108 -1.803 1.00 87.25 99 TRP A CA 1
ATOM 758 C C . TRP A 1 99 ? -16.605 5.283 -0.876 1.00 87.25 99 TRP A C 1
ATOM 760 O O . TRP A 1 99 ? -17.341 6.267 -0.839 1.00 87.25 99 TRP A O 1
ATOM 770 N N . SER A 1 100 ? -15.502 5.168 -0.146 1.00 89.75 100 SER A N 1
ATOM 771 C CA . SER A 1 100 ? -14.909 6.241 0.650 1.00 89.75 100 SER A CA 1
ATOM 772 C C . SER A 1 100 ? -13.414 6.324 0.350 1.00 89.75 100 SER A C 1
ATOM 774 O O . SER A 1 100 ? -12.793 5.312 0.013 1.00 89.75 100 SER A O 1
ATOM 776 N N . LEU A 1 101 ? -12.849 7.525 0.437 1.00 91.12 101 LEU A N 1
ATOM 777 C CA . LEU A 1 101 ? -11.440 7.804 0.182 1.00 91.12 101 LEU A CA 1
ATOM 778 C C . LEU A 1 101 ? -10.878 8.632 1.331 1.00 91.12 101 LEU A C 1
ATOM 780 O O . LEU A 1 101 ? -11.438 9.668 1.687 1.00 91.12 101 LEU A O 1
ATOM 784 N N . PHE A 1 102 ? -9.756 8.178 1.876 1.00 92.00 102 PHE A N 1
ATOM 785 C CA . PHE A 1 102 ? -8.952 8.929 2.828 1.00 92.00 102 PHE A CA 1
ATOM 786 C C . PHE A 1 102 ? -7.583 9.168 2.209 1.00 92.00 102 PHE A C 1
ATOM 788 O O . PHE A 1 102 ? -6.874 8.208 1.917 1.00 92.00 102 PHE A O 1
ATOM 795 N N . SER A 1 103 ? -7.207 10.432 2.054 1.00 91.94 103 SER A N 1
ATOM 796 C CA . SER A 1 103 ? -5.899 10.823 1.529 1.00 91.94 103 SER A CA 1
ATOM 797 C C . SER A 1 103 ? -5.030 11.332 2.681 1.00 91.94 103 SER A C 1
ATOM 799 O O . SER A 1 103 ? -5.439 12.203 3.453 1.00 91.94 103 SER A O 1
ATOM 801 N N . LEU A 1 104 ? -3.843 10.747 2.830 1.00 90.81 104 LEU A N 1
ATOM 802 C CA . LEU A 1 104 ? -2.859 11.076 3.856 1.00 90.81 104 LEU A CA 1
ATOM 803 C C . LEU A 1 104 ? -1.611 11.614 3.167 1.00 90.81 104 LEU A C 1
ATOM 805 O O . LEU A 1 104 ? -0.872 10.875 2.524 1.00 90.81 104 LEU A O 1
ATOM 809 N N . HIS A 1 105 ? -1.387 12.910 3.303 1.00 86.25 105 HIS A N 1
ATOM 810 C CA . HIS A 1 105 ? -0.316 13.620 2.615 1.00 86.25 105 HIS A CA 1
ATOM 811 C C . HIS A 1 105 ? 0.854 13.923 3.550 1.00 86.25 105 HIS A C 1
ATOM 813 O O . HIS A 1 105 ? 0.683 14.148 4.755 1.00 86.25 105 HIS A O 1
ATOM 819 N N . ASN A 1 106 ? 2.044 13.978 2.960 1.00 82.94 106 ASN A N 1
ATOM 820 C CA . ASN A 1 106 ? 3.197 14.628 3.560 1.00 82.94 106 ASN A CA 1
ATOM 821 C C . ASN A 1 106 ? 3.499 15.967 2.872 1.00 82.94 106 ASN A C 1
ATOM 823 O O . ASN A 1 106 ? 2.903 16.331 1.859 1.00 82.94 106 ASN A O 1
ATOM 827 N N . ASP A 1 107 ? 4.469 16.694 3.420 1.00 82.69 107 ASP A N 1
ATOM 828 C CA . ASP A 1 107 ? 4.816 18.051 2.975 1.00 82.69 107 ASP A CA 1
ATOM 829 C C . ASP A 1 107 ? 5.768 18.006 1.769 1.00 82.69 107 ASP A C 1
ATOM 831 O O . ASP A 1 107 ? 6.130 19.038 1.208 1.00 82.69 107 ASP A O 1
ATOM 835 N N . PHE A 1 108 ? 6.157 16.797 1.354 1.00 80.75 108 PHE A N 1
ATOM 836 C CA . PHE A 1 108 ? 7.010 16.520 0.202 1.00 80.75 108 PHE A CA 1
ATOM 837 C C . PHE A 1 108 ? 6.198 16.173 -1.053 1.00 80.75 108 PHE A C 1
ATOM 839 O O . PHE A 1 108 ? 6.783 15.860 -2.087 1.00 80.75 108 PHE A O 1
ATOM 846 N N . GLY A 1 109 ? 4.863 16.222 -0.974 1.00 77.06 109 GLY A N 1
ATOM 847 C CA . GLY A 1 109 ? 3.973 15.948 -2.099 1.00 77.06 109 GLY A CA 1
ATOM 848 C C . GLY A 1 109 ? 3.730 14.464 -2.383 1.00 77.06 109 GLY A C 1
ATOM 849 O O . GLY A 1 109 ? 3.181 14.162 -3.435 1.00 77.06 109 GLY A O 1
ATOM 850 N N . ARG A 1 110 ? 4.108 13.545 -1.478 1.00 82.75 110 ARG A N 1
ATOM 851 C CA . ARG A 1 110 ? 3.638 12.148 -1.527 1.00 82.75 110 ARG A CA 1
ATOM 852 C C . ARG A 1 110 ? 2.296 12.024 -0.808 1.00 82.75 110 ARG A C 1
ATOM 854 O O . ARG A 1 110 ? 2.118 12.573 0.286 1.00 82.75 110 ARG A O 1
ATOM 861 N N . CYS A 1 111 ? 1.397 11.238 -1.390 1.00 87.88 111 CYS A N 1
ATOM 862 C CA . CYS A 1 111 ? 0.104 10.899 -0.814 1.00 87.88 111 CYS A CA 1
ATOM 863 C C . CYS A 1 111 ? -0.047 9.381 -0.644 1.00 87.88 111 CYS A C 1
ATOM 865 O O . CYS A 1 111 ? 0.376 8.602 -1.496 1.00 87.88 111 CYS A O 1
ATOM 867 N N . ILE A 1 112 ? -0.670 8.959 0.456 1.00 93.31 112 ILE A N 1
ATOM 868 C CA . ILE A 1 112 ? -1.218 7.611 0.617 1.00 93.31 112 ILE A CA 1
ATOM 869 C C . ILE A 1 112 ? -2.732 7.728 0.530 1.00 93.31 112 ILE A C 1
ATOM 871 O O . ILE A 1 112 ? -3.358 8.373 1.375 1.00 93.31 112 ILE A O 1
ATOM 875 N N . GLU A 1 113 ? -3.319 7.066 -0.452 1.00 94.06 113 GLU A N 1
ATOM 876 C CA . GLU A 1 113 ? -4.759 7.029 -0.651 1.00 94.06 113 GLU A CA 1
ATOM 877 C C . GLU A 1 113 ? -5.319 5.684 -0.194 1.00 94.06 113 GLU A C 1
ATOM 879 O O . GLU A 1 113 ? -4.965 4.625 -0.707 1.00 94.06 113 GLU A O 1
ATOM 884 N N . LEU A 1 114 ? -6.211 5.712 0.795 1.00 95.12 114 LEU A N 1
ATOM 885 C CA . LEU A 1 114 ? -6.928 4.540 1.287 1.00 95.12 114 LEU A CA 1
ATOM 886 C C . LEU A 1 114 ? -8.355 4.576 0.749 1.00 95.12 114 LEU A C 1
ATOM 888 O O . LEU A 1 114 ? -9.193 5.356 1.211 1.00 95.12 114 LEU A O 1
ATOM 892 N N . LYS A 1 115 ? -8.632 3.721 -0.232 1.00 92.81 115 LYS A N 1
ATOM 893 C CA . LYS A 1 115 ? -9.903 3.666 -0.945 1.00 92.81 115 LYS A CA 1
ATOM 894 C C . LYS A 1 115 ? -10.699 2.431 -0.543 1.00 92.81 115 LYS A C 1
ATOM 896 O O . LYS A 1 115 ? -10.326 1.306 -0.856 1.00 92.81 115 LYS A O 1
ATOM 901 N N . PHE A 1 116 ? -11.832 2.635 0.110 1.00 93.12 116 PHE A N 1
ATOM 902 C CA . PHE A 1 116 ? -12.735 1.573 0.550 1.00 93.12 116 PHE A CA 1
ATOM 903 C C . PHE A 1 116 ? -13.875 1.466 -0.457 1.00 93.12 116 PHE A C 1
ATOM 905 O O . PHE A 1 116 ? -14.651 2.409 -0.589 1.00 93.12 116 PHE A O 1
ATOM 912 N N . VAL A 1 117 ? -13.958 0.366 -1.208 1.00 90.31 117 VAL A N 1
ATOM 913 C CA . VAL A 1 117 ? -14.831 0.263 -2.393 1.00 90.31 117 VAL A CA 1
ATOM 914 C C . VAL A 1 117 ? -15.812 -0.887 -2.249 1.00 90.31 117 VAL A C 1
ATOM 916 O O . VAL A 1 117 ? -15.403 -2.039 -2.266 1.00 90.31 117 VAL A O 1
ATOM 919 N N . ASP A 1 118 ? -17.105 -0.588 -2.193 1.00 87.12 118 ASP A N 1
ATOM 920 C CA . ASP A 1 118 ? -18.163 -1.592 -2.342 1.00 87.12 118 ASP A CA 1
ATOM 921 C C . ASP A 1 118 ? -18.652 -1.649 -3.795 1.00 87.12 118 ASP A C 1
ATOM 923 O O . ASP A 1 118 ? -18.614 -2.694 -4.445 1.00 87.12 118 ASP A O 1
ATOM 927 N N . LYS A 1 119 ? -19.025 -0.493 -4.359 1.00 80.88 119 LYS A N 1
ATOM 928 C CA . LYS A 1 119 ? -19.425 -0.374 -5.765 1.00 80.88 119 LYS A CA 1
ATOM 929 C C . LYS A 1 119 ? -18.815 0.865 -6.409 1.00 80.88 119 LYS A C 1
ATOM 931 O O . LYS A 1 119 ? -18.818 1.942 -5.823 1.00 80.88 119 LYS A O 1
ATOM 936 N N . MET A 1 120 ? -18.279 0.716 -7.616 1.00 76.56 120 MET A N 1
ATOM 937 C CA . MET A 1 120 ? -17.719 1.825 -8.385 1.00 76.56 120 MET A CA 1
ATOM 938 C C . MET A 1 120 ? -17.855 1.544 -9.880 1.00 76.56 120 MET A C 1
ATOM 940 O O . MET A 1 120 ? -17.341 0.535 -10.363 1.00 76.56 120 MET A O 1
ATOM 944 N N . ARG A 1 121 ? -18.526 2.435 -10.615 1.00 67.19 121 ARG A N 1
ATOM 945 C CA . ARG A 1 121 ? -18.780 2.305 -12.059 1.00 67.19 121 ARG A CA 1
ATOM 946 C C . ARG A 1 121 ? -17.509 2.348 -12.908 1.00 67.19 121 ARG A C 1
ATOM 948 O O . ARG A 1 121 ? -17.479 1.738 -13.973 1.00 67.19 121 ARG A O 1
ATOM 955 N N . ARG A 1 122 ? -16.467 3.058 -12.462 1.00 64.69 122 ARG A N 1
ATOM 956 C CA . ARG A 1 122 ? -15.196 3.185 -13.187 1.00 64.69 122 ARG A CA 1
ATOM 957 C C . ARG A 1 122 ? -14.012 3.137 -12.226 1.00 64.69 122 ARG A C 1
ATOM 959 O O . ARG A 1 122 ? -13.875 4.002 -11.373 1.00 64.69 122 ARG A O 1
ATOM 966 N N . GLN A 1 123 ? -13.161 2.124 -12.375 1.00 57.91 123 GLN A N 1
ATOM 967 C CA . GLN A 1 123 ? -12.026 1.884 -11.474 1.00 57.91 123 GLN A CA 1
ATOM 968 C C . GLN A 1 123 ? -10.710 2.538 -11.935 1.00 57.91 123 GLN A C 1
ATOM 970 O O . GLN A 1 123 ? -9.718 2.429 -11.224 1.00 57.91 123 GLN A O 1
ATOM 975 N N . PHE A 1 124 ? -10.692 3.217 -13.089 1.00 58.44 124 PHE A N 1
ATOM 976 C CA . PHE A 1 124 ? -9.498 3.873 -13.636 1.00 58.44 124 PHE A CA 1
ATOM 977 C C . PHE A 1 124 ? -9.845 5.102 -14.487 1.00 58.44 124 PHE A C 1
ATOM 979 O O . PHE A 1 124 ? -10.836 5.106 -15.228 1.00 58.44 124 PHE A O 1
ATOM 986 N N . GLU A 1 125 ? -9.005 6.134 -14.421 1.00 52.44 125 GLU A N 1
ATOM 987 C CA . GLU A 1 125 ? -9.123 7.328 -15.264 1.00 52.44 125 GLU A CA 1
ATOM 988 C C . GLU A 1 125 ? -8.294 7.185 -16.553 1.00 52.44 125 GLU A C 1
ATOM 990 O O . GLU A 1 125 ? -8.813 7.463 -17.639 1.00 52.44 125 GLU A O 1
ATOM 995 N N . PHE A 1 126 ? -7.089 6.599 -16.460 1.00 54.22 126 PHE A N 1
ATOM 996 C CA . PHE A 1 126 ? -6.130 6.437 -17.562 1.00 54.22 126 PHE A CA 1
ATOM 997 C C . PHE A 1 126 ? -5.551 5.011 -17.656 1.00 54.22 126 PHE A C 1
ATOM 999 O O . PHE A 1 126 ? -5.563 4.250 -16.692 1.00 54.22 126 PHE A O 1
ATOM 1006 N N . SER A 1 127 ? -5.037 4.631 -18.834 1.00 54.75 127 SER A N 1
ATOM 1007 C CA . SER A 1 127 ? -4.492 3.285 -19.102 1.00 54.75 127 SER A CA 1
ATOM 1008 C C . SER A 1 127 ? -3.182 2.992 -18.364 1.00 54.75 127 SER A C 1
ATOM 1010 O O . SER A 1 127 ? -2.888 1.834 -18.074 1.00 54.75 127 SER A O 1
ATOM 1012 N N . VAL A 1 128 ? -2.400 4.030 -18.062 1.00 53.88 128 VAL A N 1
ATOM 1013 C CA . VAL A 1 128 ? -1.117 3.925 -17.346 1.00 53.88 128 VAL A CA 1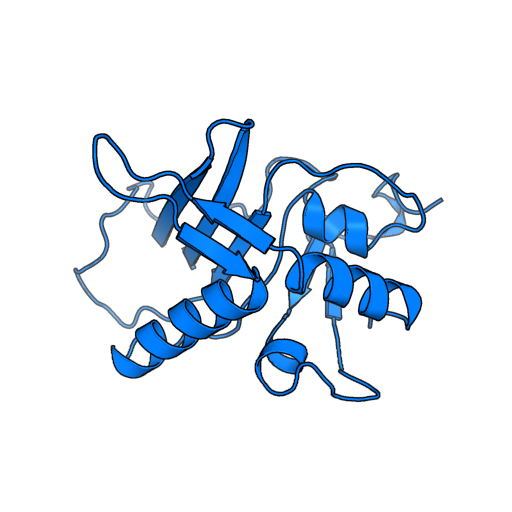
ATOM 1014 C C . VAL A 1 128 ? -1.284 3.641 -15.851 1.00 53.88 128 VAL A C 1
ATOM 1016 O O . VAL A 1 128 ? -0.343 3.158 -15.237 1.00 53.88 128 VAL A O 1
ATOM 1019 N N . ASP A 1 129 ? -2.491 3.825 -15.308 1.00 64.94 129 ASP A N 1
ATOM 1020 C CA . ASP A 1 129 ? -2.844 3.588 -13.898 1.00 64.94 129 ASP A CA 1
ATOM 1021 C C . ASP A 1 129 ? -3.774 2.375 -13.743 1.00 64.94 129 ASP A C 1
ATOM 1023 O O . ASP A 1 129 ? -4.574 2.279 -12.813 1.00 64.94 129 ASP A O 1
ATOM 1027 N N . SER A 1 130 ? -3.728 1.462 -14.718 1.00 74.25 130 SER A N 1
ATOM 1028 C CA . SER A 1 130 ? -4.674 0.352 -14.822 1.00 74.25 130 SER A CA 1
ATOM 1029 C C . SER A 1 130 ? -4.209 -0.929 -14.137 1.00 74.25 130 SER A C 1
ATOM 1031 O O . SER A 1 130 ? -4.941 -1.912 -14.180 1.00 74.25 130 SER A O 1
ATOM 1033 N N . PHE A 1 131 ? -3.023 -0.967 -13.529 1.00 87.69 131 PHE A N 1
ATOM 1034 C CA . PHE A 1 131 ? -2.556 -2.175 -12.855 1.00 87.69 131 PHE A CA 1
ATOM 1035 C C . PHE A 1 131 ? -3.032 -2.229 -11.409 1.00 87.69 131 PHE A C 1
ATOM 1037 O O . PHE A 1 131 ? -2.851 -1.284 -10.650 1.00 87.69 131 PHE A O 1
ATOM 1044 N N . GLN A 1 132 ? -3.583 -3.375 -11.017 1.00 91.94 132 GLN A N 1
ATOM 1045 C CA . GLN A 1 132 ? -3.880 -3.695 -9.627 1.00 91.94 132 GLN A CA 1
ATOM 1046 C C . GLN A 1 132 ? -3.091 -4.924 -9.187 1.00 91.94 132 GLN A C 1
ATOM 1048 O O . GLN A 1 132 ? -3.015 -5.916 -9.912 1.00 91.94 132 GLN A O 1
ATOM 1053 N N . ILE A 1 133 ? -2.536 -4.883 -7.978 1.00 96.00 133 ILE A N 1
ATOM 1054 C CA . ILE A 1 133 ? -1.768 -5.990 -7.400 1.00 96.00 133 ILE A CA 1
ATOM 1055 C C . ILE A 1 133 ? -2.399 -6.400 -6.081 1.00 96.00 133 ILE A C 1
ATOM 1057 O O . ILE A 1 133 ? -2.454 -5.600 -5.152 1.00 96.00 133 ILE A O 1
ATOM 1061 N N . THR A 1 134 ? -2.862 -7.647 -5.982 1.00 97.06 134 THR A N 1
ATOM 1062 C CA . THR A 1 134 ? -3.426 -8.171 -4.726 1.00 97.06 134 THR A CA 1
ATOM 1063 C C . THR A 1 134 ? -2.307 -8.490 -3.734 1.00 97.06 134 THR A C 1
ATOM 1065 O O . THR A 1 134 ? -1.377 -9.227 -4.059 1.00 97.06 134 THR A O 1
ATOM 1068 N N . LEU A 1 135 ? -2.406 -7.939 -2.523 1.00 98.06 135 LEU A N 1
ATOM 1069 C CA . LEU A 1 135 ? -1.336 -7.915 -1.521 1.00 98.06 135 LEU A CA 1
ATOM 1070 C C . LEU A 1 135 ? -1.471 -8.991 -0.438 1.00 98.06 135 LEU A C 1
ATOM 1072 O O . LEU A 1 135 ? -0.532 -9.193 0.328 1.00 98.06 135 LEU A O 1
ATOM 1076 N N . ASP A 1 136 ? -2.615 -9.676 -0.354 1.00 97.56 136 ASP A N 1
ATOM 1077 C CA . ASP A 1 136 ? -2.958 -10.573 0.757 1.00 97.56 136 ASP A CA 1
ATOM 1078 C C . ASP A 1 136 ? -1.873 -11.609 1.074 1.00 97.56 136 ASP A C 1
ATOM 1080 O O . ASP A 1 136 ? -1.543 -11.780 2.242 1.00 97.56 136 ASP A O 1
ATOM 1084 N N . ALA A 1 137 ? -1.238 -12.217 0.066 1.00 97.38 137 ALA A N 1
ATOM 1085 C CA . ALA A 1 137 ? -0.175 -13.199 0.296 1.00 97.38 137 ALA A CA 1
ATOM 1086 C C . ALA A 1 137 ? 1.031 -12.615 1.061 1.00 97.38 137 ALA A C 1
ATOM 1088 O O . ALA A 1 137 ? 1.573 -13.285 1.934 1.00 97.38 137 ALA A O 1
ATOM 1089 N N . LEU A 1 138 ? 1.423 -11.366 0.774 1.00 97.81 138 LEU A N 1
ATOM 1090 C CA . LEU A 1 138 ? 2.512 -10.677 1.483 1.00 97.81 138 LEU A CA 1
ATOM 1091 C C . LEU A 1 138 ? 2.056 -10.038 2.800 1.00 97.81 138 LEU A C 1
ATOM 1093 O O . LEU A 1 138 ? 2.881 -9.806 3.679 1.00 97.81 138 LEU A O 1
ATOM 1097 N N . LEU A 1 139 ? 0.763 -9.739 2.945 1.00 97.62 139 LEU A N 1
ATOM 1098 C CA . LEU A 1 139 ? 0.190 -9.285 4.214 1.00 97.62 139 LEU A CA 1
ATOM 1099 C C . LEU A 1 139 ? 0.038 -10.435 5.218 1.00 97.62 139 LEU A C 1
ATOM 1101 O O . LEU A 1 139 ? 0.096 -10.196 6.421 1.00 97.62 139 LEU A O 1
ATOM 1105 N N . ASP A 1 140 ? -0.187 -11.657 4.735 1.00 97.06 140 ASP A N 1
ATOM 1106 C CA . ASP A 1 140 ? -0.305 -12.857 5.564 1.00 97.06 140 ASP A CA 1
ATOM 1107 C C . ASP A 1 140 ? 1.081 -13.407 5.951 1.00 97.06 140 ASP A C 1
ATOM 1109 O O . ASP A 1 140 ? 1.300 -13.743 7.115 1.00 97.06 140 ASP A O 1
ATOM 1113 N N . ASP A 1 141 ? 2.032 -13.449 5.008 1.00 97.56 141 ASP A N 1
ATOM 1114 C CA . ASP A 1 141 ? 3.443 -13.755 5.270 1.00 97.56 141 ASP A CA 1
ATOM 1115 C C . ASP A 1 141 ? 4.367 -12.973 4.323 1.00 97.56 141 ASP A C 1
ATOM 1117 O O . ASP A 1 141 ? 4.618 -13.352 3.176 1.00 97.56 141 ASP A O 1
ATOM 1121 N N . PHE A 1 142 ? 4.930 -11.878 4.832 1.00 96.69 142 PHE A N 1
ATOM 1122 C CA . PHE A 1 142 ? 5.828 -11.014 4.063 1.00 96.69 142 PHE A CA 1
ATOM 1123 C C . PHE A 1 142 ? 7.103 -11.738 3.589 1.00 96.69 142 PHE A C 1
ATOM 1125 O O . PHE A 1 142 ? 7.655 -11.427 2.525 1.00 96.69 142 PHE A O 1
ATOM 1132 N N . ASN A 1 143 ? 7.555 -12.734 4.358 1.00 95.12 143 ASN A N 1
ATOM 1133 C CA . ASN A 1 143 ? 8.794 -13.470 4.120 1.00 95.12 143 ASN A CA 1
ATOM 1134 C C . ASN A 1 143 ? 8.575 -14.781 3.352 1.00 95.12 143 ASN A C 1
ATOM 1136 O O . ASN A 1 143 ? 9.537 -15.528 3.163 1.00 95.12 143 ASN A O 1
ATOM 1140 N N . ALA A 1 144 ? 7.352 -15.053 2.882 1.00 94.94 144 ALA A N 1
ATOM 1141 C CA . ALA A 1 144 ? 7.048 -16.238 2.088 1.00 94.94 144 ALA A CA 1
ATOM 1142 C C . ALA A 1 144 ? 8.034 -16.369 0.917 1.00 94.94 144 ALA A C 1
ATOM 1144 O O . ALA A 1 144 ? 8.248 -15.418 0.168 1.00 94.94 144 ALA A O 1
ATOM 1145 N N . SER A 1 145 ? 8.650 -17.535 0.732 1.00 91.19 145 SER A N 1
ATOM 1146 C CA . SER A 1 145 ? 9.659 -17.713 -0.323 1.00 91.19 145 SER A CA 1
ATOM 1147 C C . SER A 1 145 ? 9.065 -17.589 -1.730 1.00 91.19 145 SER A C 1
ATOM 1149 O O . SER A 1 145 ? 9.710 -17.052 -2.622 1.00 91.19 145 SER A O 1
ATOM 1151 N N . GLU A 1 146 ? 7.823 -18.047 -1.912 1.00 91.19 146 GLU A N 1
ATOM 1152 C CA . GLU A 1 146 ? 7.119 -18.075 -3.200 1.00 91.19 146 GLU A CA 1
ATOM 1153 C C . GLU A 1 146 ? 5.658 -17.604 -3.038 1.00 91.19 146 GLU A C 1
ATOM 1155 O O . GLU A 1 146 ? 4.719 -18.406 -3.101 1.00 91.19 146 GLU A O 1
ATOM 1160 N N . PRO A 1 147 ? 5.425 -16.304 -2.770 1.00 95.62 147 PRO A N 1
ATOM 1161 C CA . PRO A 1 147 ? 4.079 -15.780 -2.601 1.00 95.62 147 PRO A CA 1
ATOM 1162 C C . PRO A 1 147 ? 3.342 -15.778 -3.945 1.00 95.62 147 PRO A C 1
ATOM 1164 O O . PRO A 1 147 ? 3.871 -15.358 -4.975 1.00 95.62 147 PRO A O 1
ATOM 1167 N N . LYS A 1 148 ? 2.077 -16.207 -3.942 1.00 94.25 148 LYS A N 1
ATOM 1168 C CA . LYS A 1 148 ? 1.226 -16.164 -5.139 1.00 94.25 148 LYS A CA 1
ATOM 1169 C C . LYS A 1 148 ? 0.681 -14.754 -5.341 1.00 94.25 148 LYS A C 1
ATOM 1171 O O . LYS A 1 148 ? -0.372 -14.415 -4.806 1.00 94.25 148 LYS A O 1
ATOM 1176 N N . ILE A 1 149 ? 1.400 -13.951 -6.120 1.00 96.56 149 ILE A N 1
ATOM 1177 C CA . ILE A 1 149 ? 1.025 -12.572 -6.442 1.00 96.56 149 ILE A CA 1
ATOM 1178 C C . ILE A 1 149 ? 0.419 -12.492 -7.844 1.00 96.56 149 ILE A C 1
ATOM 1180 O O . ILE A 1 149 ? 0.958 -13.023 -8.821 1.00 96.56 149 ILE A O 1
ATOM 1184 N N . TYR A 1 150 ? -0.721 -11.812 -7.939 1.00 92.88 150 TYR A N 1
ATOM 1185 C CA . TYR A 1 150 ? -1.438 -11.569 -9.186 1.00 92.88 150 TYR A CA 1
ATOM 1186 C C . TYR A 1 150 ? -1.432 -10.073 -9.486 1.00 92.88 150 TYR A C 1
ATOM 1188 O O . TYR A 1 150 ? -1.797 -9.267 -8.630 1.00 92.88 150 TYR A O 1
ATOM 1196 N N . ILE A 1 151 ? -1.013 -9.745 -10.706 1.00 92.12 151 ILE A N 1
ATOM 1197 C CA . ILE A 1 151 ? -1.048 -8.405 -11.285 1.00 92.12 151 ILE A CA 1
ATOM 1198 C C . ILE A 1 151 ? -2.136 -8.438 -12.357 1.00 92.12 151 ILE A C 1
ATOM 1200 O O . ILE A 1 151 ? -2.078 -9.261 -13.273 1.00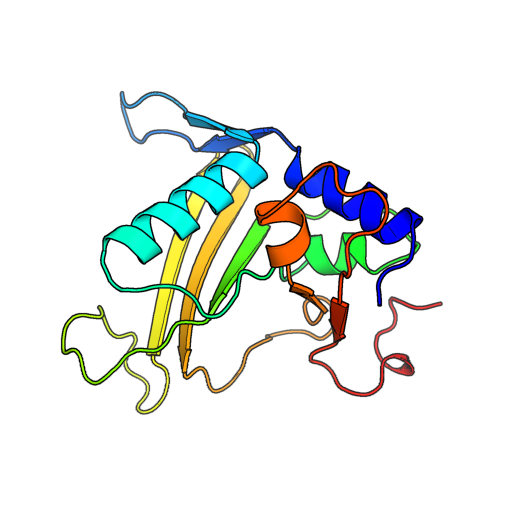 92.12 151 ILE A O 1
ATOM 1204 N N . GLU A 1 152 ? -3.141 -7.589 -12.207 1.00 88.56 152 GLU A N 1
ATOM 1205 C CA . GLU A 1 152 ? -4.298 -7.488 -13.092 1.00 88.56 152 GLU A CA 1
ATOM 1206 C C . GLU A 1 152 ? -4.199 -6.183 -13.879 1.00 88.56 152 GLU A C 1
ATOM 1208 O O . GLU A 1 152 ? -4.008 -5.127 -13.281 1.00 88.56 152 GLU A O 1
ATOM 1213 N N . SER A 1 153 ? -4.340 -6.237 -15.207 1.00 82.94 153 SER A N 1
ATOM 1214 C CA . SER A 1 153 ? -4.580 -5.029 -16.000 1.00 82.94 153 SER A CA 1
ATOM 1215 C C . SER A 1 153 ? -6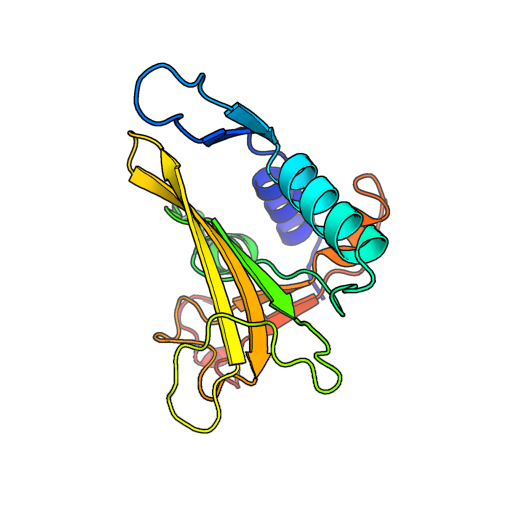.079 -4.789 -16.107 1.00 82.94 153 SER A C 1
ATOM 1217 O O . SER A 1 153 ? -6.830 -5.628 -16.603 1.00 82.94 153 SER A O 1
ATOM 1219 N N . MET A 1 154 ? -6.513 -3.612 -15.679 1.00 72.12 154 MET A N 1
ATOM 1220 C CA . MET A 1 154 ? -7.899 -3.161 -15.756 1.00 72.12 154 MET A CA 1
ATOM 1221 C C . MET A 1 154 ? -8.256 -2.602 -17.146 1.00 72.12 154 MET A C 1
ATOM 1223 O O . MET A 1 154 ? -9.405 -2.228 -17.370 1.00 72.12 154 MET A O 1
ATOM 1227 N N . PHE A 1 155 ? -7.296 -2.553 -18.083 1.00 64.81 155 PHE A N 1
ATOM 1228 C CA . PHE A 1 155 ? -7.467 -2.008 -19.436 1.00 64.81 155 PHE A CA 1
ATOM 1229 C C . PHE A 1 155 ? -7.830 -3.062 -20.507 1.00 64.81 155 PHE A C 1
ATOM 1231 O O . PHE A 1 155 ? -8.051 -2.716 -21.664 1.00 64.81 155 PHE A O 1
ATOM 1238 N N . GLY A 1 156 ? -7.956 -4.344 -20.155 1.00 62.12 156 GLY A N 1
ATOM 1239 C CA . GLY A 1 156 ? -8.142 -5.412 -21.144 1.00 62.12 156 GLY A CA 1
ATOM 1240 C C . GLY A 1 156 ? -6.803 -5.930 -21.677 1.00 62.12 156 GLY A C 1
ATOM 1241 O O . GLY A 1 156 ? -5.897 -6.162 -20.883 1.00 62.12 156 GLY A O 1
ATOM 1242 N N . ASP A 1 157 ? -6.692 -6.179 -22.989 1.00 48.34 157 ASP A N 1
ATOM 1243 C CA . ASP A 1 157 ? -5.532 -6.856 -23.594 1.00 48.34 157 ASP A CA 1
ATOM 1244 C C . ASP A 1 157 ? -4.211 -6.135 -23.266 1.00 48.34 157 ASP A C 1
ATOM 1246 O O . ASP A 1 157 ? -3.978 -4.981 -23.641 1.00 48.34 157 ASP A O 1
ATOM 1250 N N . VAL A 1 158 ? -3.341 -6.846 -22.547 1.00 50.66 158 VAL A N 1
ATOM 1251 C CA . VAL A 1 158 ? -2.069 -6.364 -21.989 1.00 50.66 158 VAL A CA 1
ATOM 1252 C C . VAL A 1 158 ? -1.124 -5.798 -23.054 1.00 50.66 158 VAL A C 1
ATOM 1254 O O . VAL A 1 158 ? -0.283 -4.961 -22.739 1.00 50.66 158 VAL A O 1
ATOM 1257 N N . HIS A 1 159 ? -1.304 -6.171 -24.325 1.00 47.53 159 HIS A N 1
ATOM 1258 C CA . HIS A 1 159 ? -0.518 -5.669 -25.455 1.00 47.53 159 HIS A CA 1
ATOM 1259 C C . HIS A 1 159 ? -0.830 -4.224 -25.875 1.00 47.53 159 HIS A C 1
ATOM 1261 O O . HIS A 1 159 ? -0.101 -3.654 -26.688 1.00 47.53 159 HIS A O 1
ATOM 1267 N N . GLN A 1 160 ? -1.891 -3.613 -25.344 1.00 45.12 160 GLN A N 1
ATOM 1268 C CA . GLN A 1 160 ? -2.254 -2.226 -25.654 1.00 45.12 160 GLN A CA 1
ATOM 1269 C C . GLN A 1 160 ? -1.782 -1.222 -24.595 1.00 45.12 160 GLN A C 1
ATOM 1271 O O . GLN A 1 160 ? -1.827 -0.011 -24.821 1.00 45.12 160 GLN A O 1
ATOM 1276 N N . VAL A 1 161 ? -1.281 -1.711 -23.457 1.00 46.88 161 VAL A N 1
ATOM 1277 C CA . VAL A 1 161 ? -0.648 -0.870 -22.446 1.00 46.88 161 VAL A CA 1
ATOM 1278 C C . VAL A 1 161 ? 0.798 -0.663 -22.889 1.00 46.88 161 VAL A C 1
ATOM 1280 O O . VAL A 1 161 ? 1.633 -1.550 -22.743 1.00 46.88 161 VAL A O 1
ATOM 1283 N N . GLY A 1 162 ? 1.104 0.506 -23.459 1.00 46.03 162 GLY A N 1
ATOM 1284 C CA . GLY A 1 162 ? 2.425 0.874 -24.001 1.00 46.03 162 GLY A CA 1
ATOM 1285 C C . GLY A 1 162 ? 3.596 0.902 -23.001 1.00 46.03 162 GLY A C 1
ATOM 1286 O O . GLY A 1 162 ? 4.611 1.525 -23.293 1.00 46.03 162 GLY A O 1
ATOM 1287 N N . LEU A 1 163 ? 3.438 0.255 -21.844 1.00 45.94 163 LEU A N 1
ATOM 1288 C CA . LEU A 1 163 ? 4.419 0.031 -20.780 1.00 45.94 163 LEU A CA 1
ATOM 1289 C C . LEU A 1 163 ? 5.058 -1.369 -20.840 1.00 45.94 163 LEU A C 1
ATOM 1291 O O . LEU A 1 163 ? 6.008 -1.627 -20.113 1.00 45.94 163 LEU A O 1
ATOM 1295 N N . LEU A 1 164 ? 4.554 -2.272 -21.689 1.00 42.12 164 LEU A N 1
ATOM 1296 C CA . LEU A 1 164 ? 5.167 -3.577 -21.949 1.00 42.12 164 LEU A CA 1
ATOM 1297 C C . LEU A 1 164 ? 5.787 -3.555 -23.350 1.00 42.12 164 LEU A C 1
ATOM 1299 O O . LEU A 1 164 ? 5.142 -3.931 -24.332 1.00 42.12 164 LEU A O 1
ATOM 1303 N N . ARG A 1 165 ? 7.015 -3.047 -23.453 1.00 40.66 165 ARG A N 1
ATOM 1304 C CA . ARG A 1 165 ? 7.873 -3.251 -24.627 1.00 40.66 165 ARG A CA 1
ATOM 1305 C C . ARG A 1 165 ? 8.953 -4.271 -24.320 1.00 40.66 165 ARG A C 1
ATOM 1307 O O . ARG A 1 165 ? 9.471 -4.239 -23.187 1.00 40.66 165 ARG A O 1
#